Protein AF-X0ZSU4-F1 (afdb_monomer_lite)

Secondary structure (DSSP, 8-state):
--S-------GGGEE-TTPPP---TT-S-EE--EEEEEEE-S--SS--GGGGGGGEEEEEEEE--EEHHHHHHHSSSHHHH-STT-EEEEEEEEPTT-

InterPro domains:
  IPR011234 Fumarylacetoacetase-like, C-terminal [PF01557] (1-98)
  IPR036663 Fumarylacetoacetase-like, C-terminal domain superfamily [G3DSA:3.90.850.10] (1-98)
  IPR036663 Fumarylacetoacetase-like, C-terminal domain superfamily [SSF56529] (1-98)
  IPR051121 Fumarylacetoacetate hydrolase [PTHR42796] (1-98)

Organism: NCBI:txid412755

Sequence (98 aa):
PKNPMIWGKFNSAIIGHQDNIVIPKISEKPDVEIEFVVVIGKKGKHIPEDKALEHVFGYTIGNDVTARDYQYEDKQFTRAKTMDTFAPMGPWIVLPDE

Foldseek 3Di:
DVDDDDDDADPQQEDEPPDDQDDDPVAPAKDWDKDKDFAFDDDDDPQDPVCVLVRTQFIWIWIQIFRVVCCVVVVHGHVGRHPGNRIYIDNDTDGPVD

pLDDT: mean 96.96, std 2.98, range [79.12, 98.75]

Structure (mmCIF, N/CA/C/O backbone):
data_AF-X0ZSU4-F1
#
_entry.id   AF-X0ZSU4-F1
#
loop_
_atom_site.group_PDB
_atom_site.id
_atom_site.type_symbol
_atom_site.label_atom_id
_atom_site.label_alt_id
_atom_site.label_comp_id
_atom_site.label_asym_id
_atom_site.label_entity_id
_atom_site.label_seq_id
_atom_site.pdbx_PDB_ins_code
_atom_site.Cartn_x
_atom_site.Cartn_y
_atom_site.Cartn_z
_atom_site.occupancy
_atom_site.B_iso_or_equiv
_atom_site.auth_seq_id
_atom_site.auth_comp_id
_atom_site.auth_asym_id
_atom_site.auth_atom_id
_atom_site.pdbx_PDB_model_num
ATOM 1 N N . PRO A 1 1 ? 10.339 4.002 13.811 1.00 80.56 1 PRO A N 1
ATOM 2 C CA . PRO A 1 1 ? 10.953 5.348 13.989 1.00 80.56 1 PRO A CA 1
ATOM 3 C C . PRO A 1 1 ? 9.982 6.257 14.755 1.00 80.56 1 PRO A C 1
ATOM 5 O O . PRO A 1 1 ? 8.791 5.973 14.727 1.00 80.56 1 PRO A O 1
ATOM 8 N N . LYS A 1 2 ? 10.455 7.329 15.414 1.00 90.56 2 LYS A N 1
ATOM 9 C CA . LYS A 1 2 ? 9.572 8.251 16.166 1.00 90.56 2 LYS A CA 1
ATOM 10 C C . LYS A 1 2 ? 8.535 8.941 15.271 1.00 90.56 2 LYS A C 1
ATOM 12 O O . LYS A 1 2 ? 7.395 9.101 15.676 1.00 90.56 2 LYS A O 1
ATOM 17 N N . ASN A 1 3 ? 8.943 9.311 14.058 1.00 93.12 3 ASN A N 1
ATOM 18 C CA . ASN A 1 3 ? 8.073 9.886 13.038 1.00 93.12 3 ASN A CA 1
ATOM 19 C C . ASN A 1 3 ? 8.106 8.959 11.810 1.00 93.12 3 ASN A C 1
ATOM 21 O O . ASN A 1 3 ? 9.156 8.886 11.162 1.00 93.12 3 ASN A O 1
ATOM 25 N N . PRO A 1 4 ? 7.035 8.201 11.5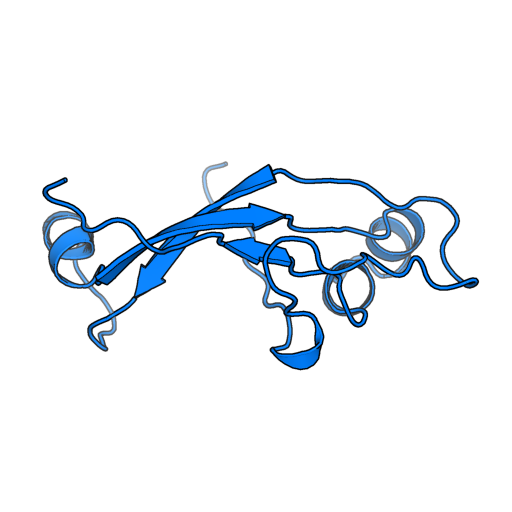17 1.00 92.88 4 PRO A N 1
ATOM 26 C CA . PRO A 1 4 ? 6.972 7.376 10.317 1.00 92.88 4 PRO A CA 1
ATOM 27 C C . PRO A 1 4 ? 6.853 8.254 9.065 1.00 92.88 4 PRO A C 1
ATOM 29 O O . PRO A 1 4 ? 6.158 9.269 9.065 1.00 92.88 4 PRO A O 1
ATOM 32 N N . MET A 1 5 ? 7.540 7.859 7.994 1.00 93.50 5 MET A N 1
ATOM 33 C CA . MET A 1 5 ? 7.345 8.448 6.670 1.00 93.50 5 MET A CA 1
ATOM 34 C C . MET A 1 5 ? 6.106 7.816 6.039 1.00 93.50 5 MET A C 1
ATOM 36 O O . MET A 1 5 ? 5.939 6.603 6.117 1.00 93.50 5 MET A O 1
ATOM 40 N N . ILE A 1 6 ? 5.247 8.634 5.434 1.00 94.81 6 ILE A N 1
ATOM 41 C CA . ILE A 1 6 ? 4.003 8.189 4.803 1.00 94.81 6 ILE A CA 1
ATOM 42 C C . ILE A 1 6 ? 4.016 8.653 3.348 1.00 94.81 6 ILE A C 1
ATOM 44 O O . ILE A 1 6 ? 4.395 9.788 3.060 1.00 94.81 6 ILE A O 1
ATOM 48 N N . TRP A 1 7 ? 3.594 7.780 2.441 1.00 95.88 7 TRP A N 1
ATOM 49 C CA . TRP A 1 7 ? 3.413 8.054 1.018 1.00 95.88 7 TRP A CA 1
ATOM 50 C C . TRP A 1 7 ? 2.132 7.374 0.529 1.00 95.88 7 TRP A C 1
ATOM 52 O O . TRP A 1 7 ? 1.518 6.587 1.248 1.00 95.88 7 TRP A O 1
ATOM 62 N N . GLY A 1 8 ? 1.712 7.704 -0.690 1.00 96.31 8 GLY A N 1
ATOM 63 C CA . GLY A 1 8 ? 0.578 7.065 -1.350 1.00 96.31 8 GLY A CA 1
ATOM 64 C C . GLY A 1 8 ? 1.013 6.309 -2.599 1.00 96.31 8 GLY A C 1
ATOM 65 O O . GLY A 1 8 ? 2.026 6.646 -3.213 1.00 96.31 8 GLY A O 1
ATOM 66 N N . LYS A 1 9 ? 0.202 5.325 -2.984 1.00 98.12 9 LYS A N 1
ATOM 67 C CA . LYS A 1 9 ? 0.193 4.707 -4.313 1.00 98.12 9 LYS A CA 1
ATOM 68 C C . LYS A 1 9 ? -1.126 5.082 -4.992 1.00 98.12 9 LYS A C 1
ATOM 70 O O . LYS A 1 9 ? -2.138 5.288 -4.320 1.00 98.12 9 LYS A O 1
ATOM 75 N N . PHE A 1 10 ? -1.123 5.199 -6.312 1.00 98.06 10 PHE A N 1
ATOM 76 C CA . PHE A 1 10 ? -2.340 5.404 -7.097 1.00 98.06 10 PHE A CA 1
ATOM 77 C C . PHE A 1 10 ? -3.097 4.087 -7.253 1.00 98.06 10 PHE A C 1
ATOM 79 O O . PHE A 1 10 ? -2.519 3.003 -7.248 1.00 98.06 10 PHE A O 1
ATOM 86 N N . ASN A 1 11 ? -4.410 4.199 -7.430 1.00 97.62 11 ASN A N 1
ATOM 87 C CA . ASN A 1 11 ? -5.297 3.062 -7.658 1.00 97.62 11 ASN A CA 1
ATOM 88 C C . ASN A 1 11 ? -4.976 2.286 -8.947 1.00 97.62 11 ASN A C 1
ATOM 90 O O . ASN A 1 11 ? -5.277 1.101 -9.009 1.00 97.62 11 ASN A O 1
ATOM 94 N N . SER A 1 12 ? -4.342 2.915 -9.942 1.00 97.94 12 SER A N 1
ATOM 95 C CA . SER A 1 12 ? -3.885 2.245 -11.169 1.00 97.94 12 SER A CA 1
ATOM 96 C C . SER A 1 12 ? -2.829 1.162 -10.920 1.00 97.94 12 SER A C 1
ATOM 98 O O . SER 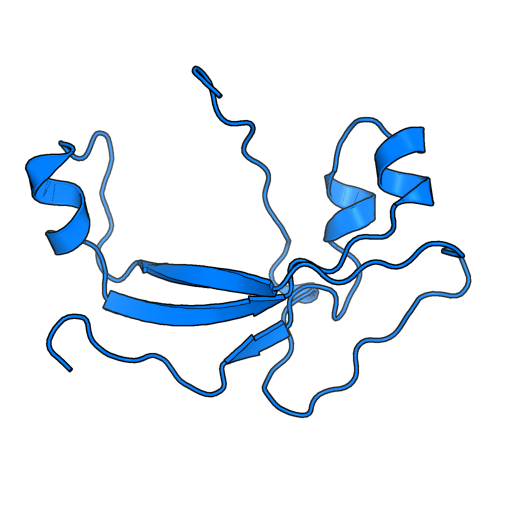A 1 12 ? -2.678 0.257 -11.732 1.00 97.94 12 SER A O 1
ATOM 100 N N . ALA A 1 13 ? -2.120 1.214 -9.787 1.00 98.31 13 ALA A N 1
ATOM 101 C CA . ALA A 1 13 ? -1.135 0.200 -9.424 1.00 98.31 13 ALA A CA 1
ATOM 102 C C . ALA A 1 13 ? -1.772 -1.100 -8.891 1.00 98.31 13 ALA A C 1
ATOM 104 O O . ALA A 1 13 ? -1.070 -2.103 -8.766 1.00 98.31 13 ALA A O 1
ATOM 105 N N . ILE A 1 14 ? -3.065 -1.089 -8.546 1.00 98.50 14 ILE A N 1
ATOM 106 C CA . ILE A 1 14 ? -3.736 -2.213 -7.881 1.00 98.50 14 ILE A CA 1
ATOM 107 C C . ILE A 1 14 ? -3.966 -3.361 -8.862 1.00 98.50 14 ILE A C 1
ATOM 109 O O . ILE A 1 14 ? -4.533 -3.162 -9.934 1.00 98.50 14 ILE A O 1
ATOM 113 N N . ILE A 1 15 ? -3.588 -4.567 -8.442 1.00 98.75 15 ILE A N 1
ATOM 114 C CA . ILE A 1 15 ? -3.947 -5.833 -9.090 1.00 98.75 15 ILE A CA 1
ATOM 115 C C . ILE A 1 15 ? -4.376 -6.867 -8.043 1.00 98.75 15 ILE A C 1
ATOM 117 O O . ILE A 1 15 ? -4.075 -6.719 -6.854 1.00 98.75 15 ILE A O 1
ATOM 121 N N . GLY A 1 16 ? -5.122 -7.882 -8.472 1.00 98.44 16 GLY A N 1
ATOM 122 C CA . GLY A 1 16 ? -5.699 -8.896 -7.597 1.00 98.44 16 GLY A CA 1
ATOM 123 C C . GLY A 1 16 ? -4.807 -10.119 -7.383 1.00 98.44 16 GLY A C 1
ATOM 124 O O . GLY A 1 16 ? -3.664 -10.205 -7.832 1.00 98.44 16 GLY A O 1
ATOM 125 N N . HIS A 1 17 ? -5.358 -11.109 -6.683 1.00 97.69 17 HIS A N 1
ATOM 126 C CA . HIS A 1 17 ? -4.717 -12.411 -6.516 1.00 97.69 17 HIS A CA 1
ATOM 127 C C . HIS A 1 17 ? -4.498 -13.101 -7.871 1.00 97.69 17 HIS A C 1
ATOM 129 O O . HIS A 1 17 ? -5.415 -13.147 -8.683 1.00 97.69 17 HIS A O 1
ATOM 135 N N . GLN A 1 18 ? -3.308 -13.682 -8.069 1.00 97.50 18 GLN A N 1
ATOM 136 C CA . GLN A 1 18 ? -2.858 -14.360 -9.303 1.00 97.50 18 GLN A CA 1
ATOM 137 C C . GLN A 1 18 ? -2.630 -13.461 -10.525 1.00 97.50 18 GLN A C 1
ATOM 139 O O . GLN A 1 18 ? -2.175 -13.964 -11.553 1.00 97.50 18 GLN A O 1
ATOM 144 N N . ASP A 1 19 ? -2.851 -12.152 -10.416 1.00 98.25 19 ASP A N 1
ATOM 145 C CA . ASP A 1 19 ? -2.451 -11.221 -11.466 1.00 98.25 19 ASP A CA 1
ATOM 146 C C . ASP A 1 19 ? -0.922 -11.067 -11.518 1.00 98.25 19 ASP A C 1
ATOM 148 O O . ASP A 1 19 ? -0.208 -11.205 -10.519 1.00 98.25 19 ASP A O 1
ATOM 152 N N . ASN A 1 20 ? -0.405 -10.755 -12.708 1.00 98.19 20 ASN A N 1
ATOM 153 C CA . ASN A 1 20 ? 1.029 -10.596 -12.924 1.00 98.19 20 ASN A CA 1
ATOM 154 C C . ASN A 1 20 ? 1.505 -9.194 -12.532 1.00 98.19 20 ASN A C 1
ATOM 156 O O . ASN A 1 20 ? 0.995 -8.195 -13.038 1.00 98.19 20 ASN A O 1
ATOM 160 N N . ILE A 1 21 ? 2.571 -9.131 -11.735 1.00 98.25 21 ILE A N 1
ATOM 161 C CA . ILE A 1 21 ? 3.368 -7.911 -11.583 1.00 98.25 21 ILE A CA 1
ATOM 162 C C . ILE A 1 21 ? 4.202 -7.729 -12.857 1.00 98.25 21 ILE A C 1
ATOM 164 O O . ILE A 1 21 ? 5.005 -8.594 -13.217 1.00 98.25 21 ILE A O 1
ATOM 168 N N . VAL A 1 22 ? 4.032 -6.600 -13.540 1.00 97.75 22 VAL A N 1
ATOM 169 C CA . VAL A 1 22 ? 4.771 -6.253 -14.756 1.00 97.75 22 VAL A CA 1
ATOM 170 C C . VAL A 1 22 ? 5.922 -5.328 -14.390 1.00 97.75 22 VAL A C 1
ATOM 172 O O . VAL A 1 22 ? 5.719 -4.154 -14.091 1.00 97.75 22 VAL A O 1
ATOM 175 N N . ILE A 1 23 ? 7.151 -5.841 -14.450 1.00 97.31 23 ILE A N 1
ATOM 176 C CA . ILE A 1 23 ? 8.344 -5.014 -14.248 1.00 97.31 23 ILE A CA 1
ATOM 177 C C . ILE A 1 23 ? 8.586 -4.187 -15.515 1.00 97.31 23 ILE A C 1
ATOM 179 O O . ILE A 1 23 ? 8.809 -4.759 -16.589 1.00 97.31 23 ILE A O 1
ATOM 183 N N . PRO A 1 24 ? 8.532 -2.847 -15.441 1.00 94.75 24 PRO A N 1
ATOM 184 C CA . PRO A 1 24 ? 8.732 -2.029 -16.618 1.00 94.75 24 PRO A CA 1
ATOM 185 C C . PRO A 1 24 ? 10.206 -2.044 -17.016 1.00 94.75 24 PRO A C 1
ATOM 187 O O . PRO A 1 24 ? 11.091 -2.015 -16.167 1.00 94.75 24 PRO A O 1
ATOM 190 N N . LYS A 1 25 ? 10.473 -2.003 -18.326 1.00 96.12 25 LYS A N 1
ATOM 191 C CA . LYS A 1 25 ? 11.833 -2.071 -18.904 1.00 96.12 25 LYS A CA 1
ATOM 192 C C . LYS A 1 25 ? 12.801 -1.001 -18.390 1.00 96.12 25 LYS A C 1
AT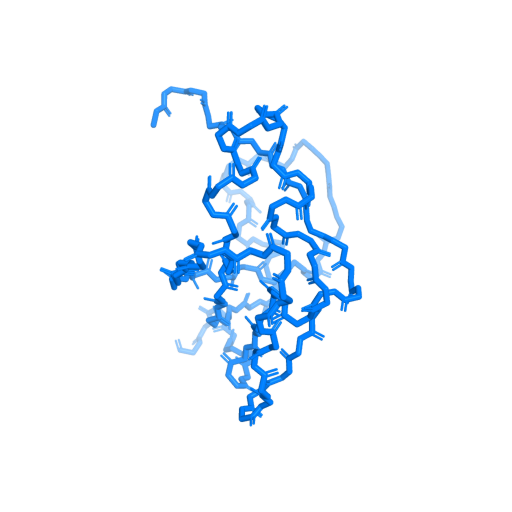OM 194 O O . LYS A 1 25 ? 13.995 -1.100 -18.629 1.00 96.12 25 LYS A O 1
ATOM 199 N N . ILE A 1 26 ? 12.264 0.049 -17.779 1.00 93.50 26 ILE A N 1
ATOM 200 C CA . ILE A 1 26 ? 13.022 1.177 -17.254 1.00 93.50 26 ILE A CA 1
ATOM 201 C C . ILE A 1 26 ? 13.620 0.886 -15.866 1.00 93.50 26 ILE A C 1
ATOM 203 O O . ILE A 1 26 ? 14.526 1.600 -15.459 1.00 93.50 26 ILE A O 1
ATOM 207 N N . SER A 1 27 ? 13.139 -0.142 -15.153 1.00 96.25 27 SER A N 1
ATOM 208 C CA . SER A 1 27 ? 13.665 -0.527 -13.840 1.00 96.25 27 SER A CA 1
ATOM 209 C C . SER A 1 27 ? 14.464 -1.826 -13.913 1.00 96.25 27 SER A C 1
ATOM 211 O O . SER A 1 27 ? 14.028 -2.812 -14.506 1.00 96.25 27 SER A O 1
ATOM 213 N N . GLU A 1 28 ? 15.620 -1.829 -13.258 1.00 96.50 28 GLU A N 1
ATOM 214 C CA . GLU A 1 28 ? 16.517 -2.981 -13.120 1.00 96.50 28 GLU A CA 1
ATOM 215 C C . GLU A 1 28 ? 16.530 -3.543 -11.694 1.00 96.50 28 GLU A C 1
ATOM 217 O O . GLU A 1 28 ? 17.073 -4.622 -11.454 1.00 96.50 28 GLU A O 1
ATOM 222 N N . LYS A 1 29 ? 15.955 -2.813 -10.728 1.00 97.56 29 LYS A N 1
ATOM 223 C CA . LYS A 1 29 ? 15.995 -3.166 -9.301 1.00 97.56 29 LYS A CA 1
ATOM 224 C C . LYS A 1 29 ? 14.598 -3.235 -8.674 1.00 97.56 29 LYS A C 1
ATOM 226 O O . LYS A 1 29 ? 14.336 -2.490 -7.724 1.00 97.56 29 LYS A O 1
ATOM 231 N N . PRO A 1 30 ? 13.691 -4.087 -9.184 1.00 96.94 30 PRO A N 1
ATOM 232 C CA . PRO A 1 30 ? 12.417 -4.319 -8.525 1.00 96.94 30 PRO A CA 1
ATOM 233 C C . PRO A 1 30 ? 12.628 -5.069 -7.209 1.00 96.94 30 PRO A C 1
ATOM 235 O O . PRO A 1 30 ? 13.498 -5.933 -7.101 1.00 96.94 30 PRO A O 1
ATOM 238 N N . ASP A 1 31 ? 11.806 -4.749 -6.223 1.00 98.12 31 ASP A N 1
ATOM 239 C CA . ASP A 1 31 ? 11.832 -5.366 -4.905 1.00 98.12 31 ASP A CA 1
ATOM 240 C C . ASP A 1 31 ? 10.411 -5.631 -4.406 1.00 98.12 31 ASP A C 1
ATOM 242 O O . ASP A 1 31 ? 9.469 -4.910 -4.757 1.00 98.12 31 ASP A O 1
ATOM 246 N N . VAL A 1 32 ? 10.274 -6.684 -3.606 1.00 95.81 32 VAL A N 1
ATOM 247 C CA . VAL A 1 32 ? 9.009 -7.164 -3.044 1.00 95.81 32 VAL A CA 1
ATOM 248 C C . VAL A 1 32 ? 8.962 -6.811 -1.564 1.00 95.81 32 VAL A C 1
ATOM 250 O O . VAL A 1 32 ? 9.868 -7.150 -0.808 1.00 95.81 32 VAL A O 1
ATOM 253 N N . GLU A 1 33 ? 7.872 -6.181 -1.141 1.00 98.00 33 GLU A N 1
ATOM 254 C CA . GLU A 1 33 ? 7.636 -5.782 0.247 1.00 98.00 33 GLU A CA 1
ATOM 255 C C . GLU A 1 33 ? 6.269 -6.325 0.663 1.00 98.00 33 GLU A C 1
ATOM 257 O O . GLU A 1 33 ? 5.240 -5.751 0.320 1.00 98.00 33 GLU A O 1
ATOM 262 N N . ILE A 1 34 ? 6.229 -7.476 1.338 1.00 97.81 34 ILE A N 1
ATOM 263 C CA . ILE A 1 34 ? 4.959 -8.058 1.789 1.00 97.81 34 ILE A CA 1
ATOM 264 C C . ILE A 1 34 ? 4.510 -7.352 3.061 1.00 97.81 34 ILE A C 1
ATOM 266 O O . ILE A 1 34 ? 5.218 -7.368 4.065 1.00 97.81 34 ILE A O 1
ATOM 270 N N . GLU A 1 35 ? 3.313 -6.780 3.015 1.00 98.19 35 GLU A N 1
ATOM 271 C CA . GLU A 1 35 ? 2.799 -5.893 4.048 1.00 98.19 35 GLU A CA 1
ATOM 272 C C . GLU A 1 35 ? 1.423 -6.342 4.545 1.00 98.19 35 GLU A C 1
ATOM 274 O O . GLU A 1 35 ? 0.593 -6.879 3.801 1.00 98.19 35 GLU A O 1
ATOM 279 N N . PHE A 1 36 ? 1.165 -6.067 5.821 1.00 98.06 36 PHE A N 1
ATOM 280 C CA . PHE A 1 36 ? -0.169 -6.161 6.399 1.00 98.06 36 PHE A CA 1
ATOM 281 C C . PHE A 1 36 ? -0.983 -4.926 6.009 1.00 98.06 36 PHE A C 1
ATOM 283 O O . PHE A 1 36 ? -0.599 -3.795 6.311 1.00 98.06 36 PHE A O 1
ATOM 290 N N . VAL A 1 37 ? -2.123 -5.131 5.352 1.00 98.50 37 VAL A N 1
ATOM 291 C CA . VAL A 1 37 ? -2.964 -4.044 4.846 1.00 98.50 37 VAL A CA 1
ATOM 292 C C . VAL A 1 37 ? -4.210 -3.908 5.706 1.00 98.50 37 VAL A C 1
ATOM 294 O O . VAL A 1 37 ? -4.996 -4.842 5.849 1.00 98.50 37 VAL A O 1
ATOM 297 N N . VAL A 1 38 ? -4.421 -2.700 6.226 1.00 98.44 38 VAL A N 1
ATOM 298 C CA . VAL A 1 38 ? -5.627 -2.317 6.965 1.00 98.44 38 VAL A CA 1
ATOM 299 C C . VAL A 1 38 ? -6.619 -1.664 6.006 1.00 98.44 38 VAL A C 1
ATOM 301 O O . VAL A 1 38 ? -6.324 -0.631 5.403 1.00 98.44 38 VAL A O 1
ATOM 304 N N . VAL A 1 39 ? -7.816 -2.235 5.883 1.00 98.56 39 VAL A N 1
ATOM 305 C CA . VAL A 1 39 ? -8.893 -1.685 5.054 1.00 98.56 39 VAL A CA 1
ATOM 306 C C . VAL A 1 39 ? -9.800 -0.822 5.924 1.00 98.56 39 VAL A C 1
ATOM 308 O O . VAL A 1 39 ? -10.408 -1.300 6.877 1.00 98.56 39 VAL A O 1
ATOM 311 N N . ILE A 1 40 ? -9.907 0.466 5.604 1.00 98.38 40 ILE A N 1
ATOM 312 C CA . ILE A 1 40 ? -10.721 1.422 6.366 1.00 98.38 40 ILE A CA 1
ATOM 313 C C . ILE A 1 40 ? -12.171 1.401 5.868 1.00 98.38 40 ILE A C 1
ATOM 315 O O . ILE A 1 40 ? -12.425 1.651 4.692 1.00 98.38 40 ILE A O 1
ATOM 319 N N . GLY A 1 41 ? -13.125 1.154 6.771 1.00 98.12 41 GLY A N 1
ATOM 320 C CA . GLY A 1 41 ? -14.565 1.114 6.461 1.00 98.12 41 GLY A CA 1
ATOM 321 C C . GLY A 1 41 ? -15.334 2.369 6.854 1.00 98.12 41 GLY A C 1
ATOM 322 O O . GLY A 1 41 ? -16.383 2.670 6.284 1.00 98.12 41 GLY A O 1
ATOM 323 N N . LYS A 1 42 ? -14.817 3.128 7.826 1.00 98.44 42 LYS A N 1
ATOM 324 C CA . LYS A 1 42 ? -15.498 4.293 8.399 1.00 98.44 42 LYS A CA 1
ATOM 325 C C . LYS A 1 42 ? -14.627 5.536 8.287 1.00 98.44 42 LYS A C 1
ATOM 327 O O . LYS A 1 42 ? -13.518 5.592 8.817 1.00 98.44 42 LYS A O 1
ATOM 332 N N . LYS A 1 43 ? -15.158 6.581 7.647 1.00 98.31 43 LYS A N 1
ATOM 333 C CA . LYS A 1 43 ? -14.485 7.886 7.556 1.00 98.31 43 LYS A CA 1
ATOM 334 C C . LYS A 1 43 ? -14.260 8.478 8.951 1.00 98.31 43 LYS A C 1
ATOM 336 O O . LYS A 1 43 ? -15.105 8.354 9.833 1.00 98.31 43 LYS A O 1
ATOM 341 N N . GLY A 1 44 ? -13.143 9.170 9.129 1.00 97.69 44 GLY A N 1
ATOM 342 C CA . GLY A 1 44 ? -12.816 9.879 10.360 1.00 97.69 44 GLY A CA 1
ATOM 343 C C . GLY A 1 44 ? -11.586 10.762 10.177 1.00 97.69 44 GLY A C 1
ATOM 344 O O . GLY A 1 44 ? -10.859 10.637 9.193 1.00 97.69 44 GLY A O 1
ATOM 345 N N . LYS A 1 45 ? -11.374 11.684 11.112 1.00 97.94 45 LYS A N 1
ATOM 346 C CA . LYS A 1 45 ? -10.208 12.571 11.170 1.00 97.94 45 LYS A CA 1
ATOM 347 C C . LYS A 1 45 ? -9.914 12.863 12.638 1.00 97.94 45 LYS A C 1
ATOM 349 O O . LYS A 1 45 ? -10.858 13.024 13.402 1.00 97.94 45 LYS A O 1
ATOM 354 N N . HIS A 1 46 ? -8.635 12.945 13.013 1.00 97.62 46 HIS A N 1
ATOM 355 C CA . HIS A 1 46 ? -8.210 13.092 14.415 1.00 97.62 46 HIS A CA 1
ATOM 356 C C . HIS A 1 46 ? -8.781 11.988 15.323 1.00 97.62 46 HIS A C 1
ATOM 358 O O . HIS A 1 46 ? -9.256 12.263 16.420 1.00 97.62 46 HIS A O 1
ATOM 364 N N . ILE A 1 47 ? -8.769 10.745 14.830 1.00 98.00 47 ILE A N 1
ATOM 365 C CA . ILE A 1 47 ? -9.270 9.578 15.561 1.00 98.00 47 ILE A CA 1
ATOM 366 C C . ILE A 1 47 ? -8.315 9.309 16.739 1.00 98.00 47 ILE A C 1
ATOM 368 O O . ILE A 1 47 ? -7.113 9.170 16.496 1.00 98.00 47 ILE A O 1
ATOM 372 N N . PRO A 1 48 ? -8.811 9.262 17.987 1.00 98.19 48 PRO A N 1
ATOM 373 C CA . PRO A 1 48 ? -8.023 8.828 19.137 1.00 98.19 48 PRO A CA 1
ATOM 374 C C . PRO A 1 48 ? -7.473 7.408 18.950 1.00 98.19 48 PRO A C 1
ATOM 376 O O . PRO A 1 48 ? -8.122 6.569 18.327 1.00 98.19 48 PRO A O 1
ATOM 379 N N . GLU A 1 49 ? -6.287 7.125 19.490 1.00 97.19 49 GLU A N 1
ATOM 380 C CA . GLU A 1 49 ? -5.610 5.828 19.324 1.00 97.19 49 GLU A CA 1
ATOM 381 C C . GLU A 1 49 ? -6.474 4.646 19.794 1.00 97.19 49 GLU A C 1
ATOM 383 O O . GLU A 1 49 ? -6.614 3.654 19.082 1.00 97.19 49 GLU A O 1
ATOM 388 N N . ASP A 1 50 ? -7.149 4.796 20.934 1.00 98.25 50 ASP A N 1
ATOM 389 C CA . ASP A 1 50 ? -8.056 3.803 21.522 1.00 98.25 50 ASP A CA 1
ATOM 390 C C . ASP A 1 50 ? -9.339 3.570 20.703 1.00 98.25 50 ASP A C 1
ATOM 392 O O . ASP A 1 50 ? -10.063 2.604 20.938 1.00 98.25 50 ASP A O 1
ATOM 396 N N . LYS A 1 51 ? -9.615 4.436 19.723 1.00 98.12 51 LYS A N 1
ATOM 397 C CA . LYS A 1 51 ? -10.766 4.360 18.813 1.00 98.12 51 LYS A CA 1
ATOM 398 C C . LYS A 1 51 ? -10.386 3.971 17.389 1.00 98.12 51 LYS A C 1
ATOM 400 O O . LYS A 1 51 ? -11.273 3.810 16.553 1.00 98.12 51 LYS A O 1
ATOM 405 N N . ALA A 1 52 ? -9.097 3.790 17.096 1.00 97.88 52 ALA A N 1
ATOM 406 C CA . ALA A 1 52 ? -8.612 3.526 15.744 1.00 97.88 52 ALA A CA 1
ATOM 407 C C . ALA A 1 52 ? -9.233 2.259 15.130 1.00 97.88 52 ALA A C 1
ATOM 409 O O . ALA A 1 52 ? -9.686 2.287 13.984 1.00 97.88 52 ALA A O 1
ATOM 410 N N . LEU A 1 53 ? -9.316 1.172 15.903 1.00 97.81 53 LEU A N 1
ATOM 411 C CA . LEU A 1 53 ? -9.831 -0.112 15.414 1.00 97.81 53 LEU A CA 1
ATOM 412 C C . LEU A 1 53 ? -11.338 -0.087 15.117 1.00 97.81 53 LEU A C 1
ATOM 414 O O . LEU A 1 53 ? -11.789 -0.823 14.248 1.00 97.81 53 LEU A O 1
ATOM 418 N N . GLU A 1 54 ? -12.108 0.826 15.722 1.00 97.81 54 GLU A N 1
ATOM 419 C CA . GLU A 1 54 ? -13.538 1.012 15.411 1.00 97.81 54 GLU A CA 1
ATOM 420 C C . GLU A 1 54 ? -13.781 1.541 13.980 1.00 97.81 54 GLU A C 1
ATOM 422 O O . GLU A 1 54 ? -14.923 1.611 13.518 1.00 97.81 54 GLU A O 1
ATOM 427 N N . HIS A 1 55 ? -12.724 1.972 13.281 1.00 98.44 55 HIS A N 1
ATOM 428 C CA . HIS A 1 55 ? -12.787 2.462 11.902 1.00 98.44 55 HIS A CA 1
ATOM 429 C C . HIS A 1 55 ? -12.334 1.439 10.851 1.00 98.44 55 HIS A C 1
ATOM 431 O O . HIS A 1 55 ? -12.505 1.676 9.647 1.00 98.44 55 HIS A O 1
ATOM 437 N N . VAL A 1 56 ? -11.763 0.318 11.290 1.00 98.56 56 VAL A N 1
ATOM 438 C CA . VAL A 1 56 ? -11.239 -0.735 10.4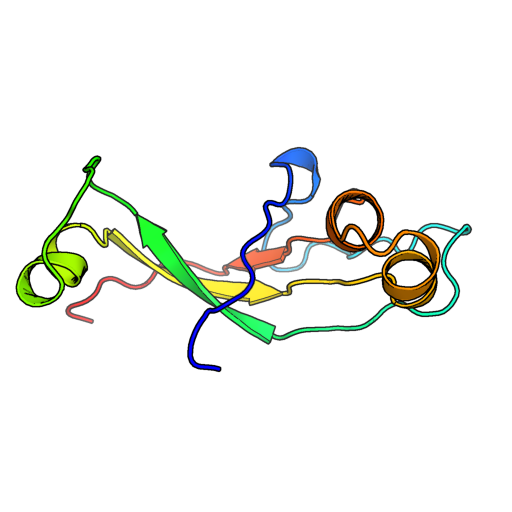22 1.00 98.56 56 VAL A CA 1
ATOM 439 C C . VAL A 1 56 ? -12.386 -1.631 9.956 1.00 98.56 56 VAL A C 1
ATOM 441 O O . VAL A 1 56 ? -13.165 -2.121 10.764 1.00 98.56 56 VAL A O 1
ATOM 444 N N . PHE A 1 57 ? -12.501 -1.822 8.640 1.00 98.56 57 PHE A N 1
ATOM 445 C CA . PHE A 1 57 ? -13.420 -2.797 8.045 1.00 98.56 57 PHE A CA 1
ATOM 446 C C . PHE A 1 57 ? -12.866 -4.216 8.146 1.00 98.56 57 PHE A C 1
ATOM 448 O O . PHE A 1 57 ? -13.613 -5.147 8.414 1.00 98.56 57 PHE A O 1
ATOM 455 N N . GLY A 1 58 ? -11.563 -4.368 7.921 1.00 98.62 58 GLY A N 1
ATOM 456 C CA . GLY A 1 58 ? -10.886 -5.654 7.948 1.00 98.62 58 GLY A CA 1
ATOM 45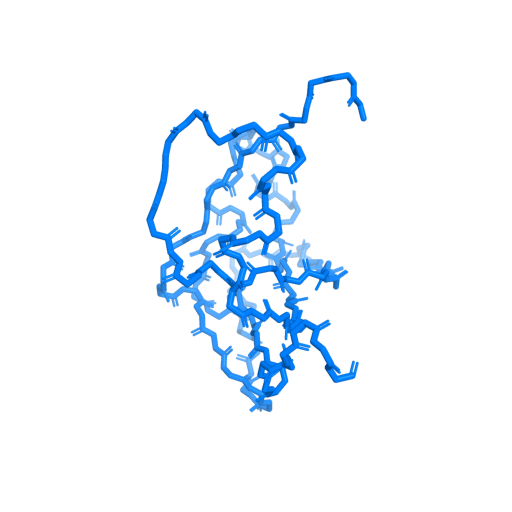7 C C . GLY A 1 58 ? -9.440 -5.542 7.492 1.00 98.62 58 GLY A C 1
ATOM 458 O O . GLY A 1 58 ? -8.892 -4.440 7.359 1.00 98.62 58 GLY A O 1
ATOM 459 N N . TYR A 1 59 ? -8.836 -6.692 7.228 1.00 98.69 59 TYR A N 1
ATOM 460 C CA . TYR A 1 59 ? -7.421 -6.820 6.914 1.00 98.69 59 TYR A CA 1
ATOM 461 C C . TYR A 1 59 ? -7.190 -7.692 5.682 1.00 98.69 59 TYR A C 1
ATOM 463 O O . TYR A 1 59 ? -7.952 -8.611 5.410 1.00 98.69 59 TYR A O 1
ATOM 471 N N . THR A 1 60 ? -6.127 -7.422 4.936 1.00 98.69 60 THR A N 1
ATOM 472 C CA . THR A 1 60 ? -5.671 -8.255 3.813 1.00 98.69 60 THR A CA 1
ATOM 473 C C . THR A 1 60 ? -4.146 -8.239 3.756 1.00 98.69 60 THR A C 1
ATOM 475 O O . THR A 1 60 ? -3.489 -7.520 4.510 1.00 98.69 60 THR A O 1
ATOM 478 N N . ILE A 1 61 ? -3.565 -9.022 2.855 1.00 98.38 61 ILE A N 1
ATOM 479 C CA . ILE A 1 61 ? -2.147 -8.930 2.511 1.00 98.38 61 ILE A CA 1
ATOM 480 C C . ILE A 1 61 ? -1.998 -7.990 1.313 1.00 98.38 61 ILE A C 1
ATOM 482 O O . ILE A 1 61 ? -2.866 -7.947 0.431 1.00 98.38 61 ILE A O 1
ATOM 486 N N . GLY A 1 62 ? -0.902 -7.237 1.290 1.00 98.38 62 GLY A N 1
ATOM 487 C CA . GLY A 1 62 ? -0.471 -6.443 0.147 1.00 98.38 62 GLY A CA 1
ATOM 488 C C . GLY A 1 62 ? 1.000 -6.666 -0.173 1.00 98.38 62 GLY A C 1
ATOM 489 O O . GLY A 1 62 ? 1.759 -7.186 0.643 1.00 98.38 62 GLY A O 1
ATOM 490 N N . ASN A 1 63 ? 1.398 -6.265 -1.374 1.00 98.38 63 ASN A N 1
ATOM 491 C CA . ASN A 1 63 ? 2.795 -6.187 -1.777 1.00 98.38 63 ASN A CA 1
ATOM 492 C C . ASN A 1 63 ? 3.115 -4.749 -2.218 1.00 98.38 63 ASN A C 1
ATOM 494 O O . ASN A 1 63 ? 2.598 -4.284 -3.234 1.00 98.38 63 ASN A O 1
ATOM 498 N N . ASP A 1 64 ? 3.943 -4.025 -1.466 1.00 98.38 64 ASP A N 1
ATOM 499 C CA . ASP A 1 64 ? 4.415 -2.684 -1.828 1.00 98.38 64 ASP A CA 1
ATOM 500 C C . ASP A 1 64 ? 5.622 -2.772 -2.778 1.00 98.38 64 ASP A C 1
ATOM 502 O O . ASP A 1 64 ? 6.758 -2.411 -2.458 1.00 98.38 64 ASP A O 1
ATOM 506 N N . VAL A 1 65 ? 5.365 -3.268 -3.993 1.00 98.50 65 VAL A N 1
ATOM 507 C CA . VAL A 1 65 ? 6.406 -3.438 -5.013 1.00 98.50 65 VAL A CA 1
ATOM 508 C C . VAL A 1 65 ? 7.093 -2.102 -5.273 1.00 98.50 65 VAL A C 1
ATOM 510 O O . VAL A 1 65 ? 6.441 -1.065 -5.461 1.00 98.50 65 VAL A O 1
ATOM 513 N N . THR A 1 66 ? 8.423 -2.140 -5.283 1.00 98.38 66 THR A N 1
ATOM 514 C CA . THR A 1 66 ? 9.255 -0.942 -5.356 1.00 98.38 66 THR A CA 1
ATOM 515 C C . THR A 1 66 ? 10.361 -1.093 -6.383 1.00 98.38 66 THR A C 1
ATOM 517 O O . THR A 1 66 ? 11.173 -2.007 -6.305 1.00 98.38 66 THR A O 1
ATOM 520 N N . ALA A 1 67 ? 10.458 -0.140 -7.303 1.00 98.25 67 ALA A N 1
ATOM 521 C CA . ALA A 1 67 ? 11.634 0.043 -8.144 1.00 98.25 67 ALA A CA 1
ATOM 522 C C . ALA A 1 67 ? 12.711 0.817 -7.357 1.00 98.25 67 ALA A C 1
ATOM 524 O O . ALA A 1 67 ? 12.638 2.041 -7.205 1.00 98.25 67 ALA A O 1
ATOM 525 N N . ARG A 1 68 ? 13.680 0.105 -6.768 1.00 97.94 68 ARG A N 1
ATOM 526 C CA . ARG A 1 68 ? 14.669 0.678 -5.832 1.00 97.94 68 ARG A CA 1
ATOM 527 C C . ARG A 1 68 ? 15.609 1.675 -6.488 1.00 97.94 68 ARG A C 1
ATOM 529 O O . ARG A 1 68 ? 15.981 2.661 -5.862 1.00 97.94 68 ARG A O 1
ATOM 536 N N . ASP A 1 69 ? 15.975 1.428 -7.738 1.00 97.06 69 ASP A N 1
ATOM 537 C CA . ASP A 1 69 ? 16.695 2.381 -8.583 1.00 97.06 69 ASP A CA 1
ATOM 538 C C . ASP A 1 69 ? 16.029 3.764 -8.558 1.00 97.06 69 ASP A C 1
ATOM 540 O O . ASP A 1 69 ? 16.672 4.746 -8.183 1.00 97.06 69 ASP A O 1
ATOM 544 N N . TYR A 1 70 ? 14.722 3.820 -8.812 1.00 97.50 70 TYR A N 1
ATOM 545 C CA . TYR A 1 70 ? 13.974 5.074 -8.796 1.00 97.50 70 TYR A CA 1
ATOM 546 C C . TYR A 1 70 ? 13.718 5.630 -7.406 1.00 97.50 70 TYR A C 1
ATOM 548 O O . TYR A 1 70 ? 13.692 6.846 -7.233 1.00 97.50 70 TYR A O 1
ATOM 556 N N . GLN A 1 71 ? 13.580 4.774 -6.394 1.00 97.12 71 GLN A N 1
ATOM 557 C CA . GLN A 1 71 ? 13.429 5.240 -5.019 1.00 97.12 71 GLN A CA 1
ATOM 558 C C . GLN A 1 71 ? 14.655 6.052 -4.572 1.00 97.12 71 GLN A C 1
ATOM 560 O O . GLN A 1 71 ? 14.508 7.102 -3.940 1.00 97.12 71 GLN A O 1
ATOM 565 N N . TYR A 1 72 ? 15.858 5.575 -4.906 1.00 95.62 72 TYR A N 1
ATOM 566 C CA . TYR A 1 72 ? 17.105 6.259 -4.570 1.00 95.62 72 TYR A CA 1
ATOM 567 C C . TYR A 1 72 ? 17.364 7.486 -5.452 1.00 95.62 72 TYR A C 1
ATOM 569 O O . TYR A 1 72 ? 17.858 8.493 -4.943 1.00 95.62 72 TYR A O 1
ATOM 577 N N . GLU A 1 73 ? 17.025 7.419 -6.743 1.00 96.25 73 GLU A N 1
ATOM 578 C CA . GLU A 1 73 ? 17.180 8.532 -7.688 1.00 96.25 73 GLU A CA 1
ATOM 579 C C . GLU A 1 73 ? 16.264 9.713 -7.335 1.00 96.25 73 GLU A C 1
ATOM 581 O O . GLU A 1 73 ? 16.733 10.842 -7.171 1.00 96.25 73 GLU A O 1
ATOM 586 N N . ASP A 1 74 ? 14.967 9.451 -7.155 1.00 95.62 74 ASP A N 1
ATOM 587 C CA . ASP A 1 74 ? 13.956 10.504 -7.022 1.00 95.62 74 ASP A CA 1
ATOM 588 C C . ASP A 1 74 ? 13.899 11.117 -5.634 1.00 95.62 74 ASP A C 1
ATOM 590 O O . ASP A 1 74 ? 13.429 12.247 -5.472 1.00 95.62 74 ASP A O 1
ATOM 594 N N . LYS A 1 75 ? 14.308 10.360 -4.608 1.00 91.56 75 LYS A N 1
ATOM 595 C CA . LYS A 1 75 ? 14.132 10.665 -3.173 1.00 91.56 75 LYS A CA 1
ATOM 596 C C . LYS A 1 75 ? 12.667 10.783 -2.722 1.00 91.56 75 LYS A C 1
ATOM 598 O O . LYS A 1 75 ? 12.387 10.609 -1.540 1.00 91.56 75 LYS A O 1
ATOM 603 N N . GLN A 1 76 ? 11.738 11.066 -3.634 1.00 95.94 76 GLN A N 1
ATOM 604 C CA . GLN A 1 76 ? 10.296 10.893 -3.490 1.00 95.94 76 GLN A CA 1
ATOM 605 C C . GLN A 1 76 ? 9.905 9.494 -3.962 1.00 95.94 76 GLN A C 1
ATOM 607 O O . GLN A 1 76 ? 10.417 9.003 -4.961 1.00 95.94 76 GLN A O 1
ATOM 612 N N . PHE A 1 77 ? 8.972 8.842 -3.270 1.00 97.19 77 PHE A N 1
ATOM 613 C CA . PHE A 1 77 ? 8.681 7.428 -3.543 1.00 97.19 77 PHE A CA 1
ATOM 614 C C . PHE A 1 77 ? 7.617 7.202 -4.623 1.00 97.19 77 PHE A C 1
ATOM 616 O O . PHE A 1 77 ? 7.414 6.068 -5.050 1.00 97.19 77 PHE A O 1
ATOM 623 N N . THR A 1 78 ? 6.951 8.261 -5.092 1.00 97.06 78 THR A N 1
ATOM 624 C CA . THR A 1 78 ? 5.783 8.151 -5.974 1.00 97.06 78 THR A CA 1
ATOM 625 C C . THR A 1 78 ? 6.076 7.352 -7.243 1.00 97.06 78 THR A C 1
ATOM 627 O O . THR A 1 78 ? 5.400 6.356 -7.478 1.00 97.06 78 THR A O 1
ATOM 630 N N . ARG A 1 79 ? 7.092 7.721 -8.040 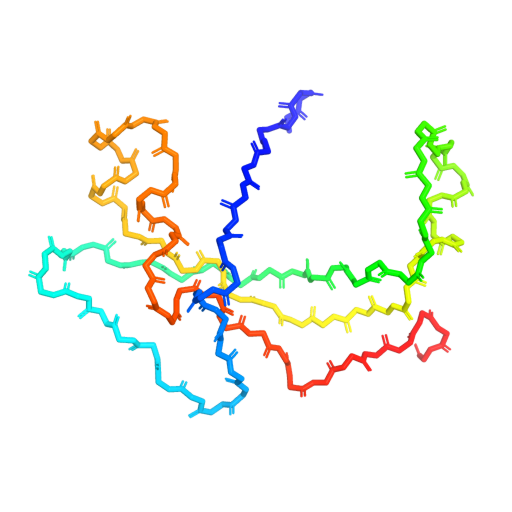1.00 96.25 79 ARG A N 1
ATOM 631 C CA . ARG A 1 79 ? 7.421 6.998 -9.286 1.00 96.25 79 ARG A CA 1
ATOM 632 C C . ARG A 1 79 ? 7.824 5.553 -9.001 1.00 96.25 79 ARG A C 1
ATOM 634 O O . ARG A 1 79 ? 7.313 4.648 -9.645 1.00 96.25 79 ARG A O 1
ATOM 641 N N . ALA A 1 80 ? 8.682 5.342 -8.007 1.00 97.81 80 ALA A N 1
ATOM 642 C CA . ALA A 1 80 ? 9.207 4.030 -7.642 1.00 97.81 80 ALA A CA 1
ATOM 643 C C . ALA A 1 80 ? 8.137 3.027 -7.185 1.00 97.81 80 ALA A C 1
ATOM 645 O O . ALA A 1 80 ? 8.302 1.825 -7.383 1.00 97.81 80 ALA A O 1
ATOM 646 N N . LYS A 1 81 ? 7.061 3.516 -6.557 1.00 98.19 81 LYS A N 1
ATOM 647 C CA . LYS A 1 81 ? 6.027 2.679 -5.937 1.00 98.19 81 LYS A CA 1
ATOM 648 C C . LYS A 1 81 ? 4.681 2.726 -6.658 1.00 98.19 81 LYS A C 1
ATOM 650 O O . LYS A 1 81 ? 3.774 2.014 -6.258 1.00 98.19 81 LYS A O 1
ATOM 655 N N . THR A 1 82 ? 4.502 3.528 -7.702 1.00 97.69 82 THR A N 1
ATOM 656 C CA . THR A 1 82 ? 3.165 3.740 -8.298 1.00 97.69 82 THR A CA 1
ATOM 657 C C . THR A 1 82 ? 3.071 3.338 -9.767 1.00 97.69 82 THR A C 1
ATOM 659 O O . THR A 1 82 ? 2.142 3.718 -10.472 1.00 97.69 82 THR A O 1
ATOM 662 N N . MET A 1 83 ? 4.031 2.561 -10.254 1.00 97.19 83 MET A N 1
ATOM 663 C CA . MET A 1 83 ? 3.926 1.961 -11.582 1.00 97.19 83 MET A CA 1
ATOM 664 C C . MET A 1 83 ? 2.731 0.997 -11.618 1.00 97.19 83 MET A C 1
ATOM 666 O O . MET A 1 83 ? 2.345 0.437 -10.587 1.00 97.19 83 MET A O 1
ATOM 670 N N . ASP A 1 84 ? 2.124 0.822 -12.790 1.00 98.00 84 ASP A N 1
ATOM 671 C CA . ASP A 1 84 ? 1.017 -0.121 -12.952 1.00 98.00 84 ASP A CA 1
ATOM 672 C C . ASP A 1 84 ? 1.422 -1.498 -12.405 1.00 98.00 84 ASP A C 1
ATOM 674 O O . ASP A 1 84 ? 2.570 -1.918 -12.552 1.00 98.00 84 ASP A O 1
ATOM 678 N N . THR A 1 85 ? 0.483 -2.197 -11.764 1.00 98.44 85 THR A N 1
ATOM 679 C CA . THR A 1 85 ? 0.672 -3.509 -11.107 1.00 98.44 85 THR A CA 1
ATOM 680 C C . THR A 1 85 ? 1.535 -3.547 -9.835 1.00 98.44 85 THR A C 1
ATOM 682 O O . THR A 1 85 ? 1.694 -4.616 -9.249 1.00 98.44 85 THR A O 1
ATOM 685 N N . PHE A 1 86 ? 2.072 -2.417 -9.350 1.00 98.50 86 PHE A N 1
ATOM 686 C CA . PHE A 1 86 ? 2.956 -2.400 -8.169 1.00 98.50 86 PHE A CA 1
ATOM 687 C C . PHE A 1 86 ? 2.232 -2.415 -6.811 1.00 98.50 86 PHE A C 1
ATOM 689 O O . PHE A 1 86 ? 2.888 -2.312 -5.775 1.00 98.50 86 PHE A O 1
ATOM 696 N N . ALA A 1 87 ? 0.904 -2.535 -6.780 1.00 98.50 87 ALA A N 1
ATOM 697 C CA . ALA A 1 87 ? 0.118 -2.681 -5.554 1.00 98.50 87 ALA A CA 1
ATOM 698 C C . ALA A 1 87 ? -0.758 -3.956 -5.547 1.00 98.50 87 ALA A C 1
ATOM 700 O O . ALA A 1 87 ? -1.981 -3.839 -5.435 1.00 98.50 87 ALA A O 1
ATOM 701 N N . PRO A 1 88 ? -0.196 -5.177 -5.666 1.00 98.62 88 PRO A N 1
ATOM 702 C CA . PRO A 1 88 ? -0.979 -6.393 -5.463 1.00 98.62 88 PRO A CA 1
ATOM 703 C C . PRO A 1 88 ? -1.612 -6.425 -4.073 1.00 98.62 88 PRO A C 1
ATOM 705 O O . PRO A 1 88 ? -0.929 -6.171 -3.079 1.00 98.62 88 PRO A O 1
ATOM 708 N N . MET A 1 89 ? -2.898 -6.769 -3.993 1.00 98.25 89 MET A N 1
ATOM 709 C CA . MET A 1 89 ? -3.609 -6.961 -2.725 1.00 98.25 89 MET A CA 1
ATOM 710 C C . MET A 1 89 ? -4.600 -8.125 -2.813 1.00 98.25 89 MET A C 1
ATOM 712 O O . MET A 1 89 ? -5.181 -8.384 -3.866 1.00 98.25 89 MET A O 1
ATOM 716 N N . GLY A 1 90 ? -4.830 -8.801 -1.688 1.00 98.19 90 GLY A N 1
ATOM 717 C CA . GLY A 1 90 ? -5.814 -9.880 -1.559 1.00 98.19 90 GLY A CA 1
ATOM 718 C C . GLY A 1 90 ? -5.265 -11.081 -0.776 1.00 98.19 90 GLY A C 1
ATOM 719 O O . GLY A 1 90 ? -4.324 -10.915 0.002 1.00 98.19 90 GLY A O 1
ATOM 720 N N . PRO A 1 91 ? -5.808 -12.300 -0.978 1.00 97.69 91 PRO A N 1
ATOM 721 C CA . PRO A 1 91 ? -6.896 -12.648 -1.906 1.00 97.69 91 PRO A CA 1
ATOM 722 C C . PRO A 1 91 ? -8.299 -12.226 -1.448 1.00 97.69 91 PRO A C 1
ATOM 724 O O . PRO A 1 91 ? -9.193 -12.085 -2.276 1.00 97.69 91 PRO A O 1
ATOM 727 N N . TRP A 1 92 ? -8.495 -11.997 -0.157 1.00 98.19 92 TRP A N 1
ATOM 728 C CA . TRP A 1 92 ? -9.748 -11.521 0.420 1.00 98.19 92 TRP A CA 1
ATOM 729 C C . TRP A 1 92 ? -9.453 -10.692 1.664 1.00 98.19 92 TRP A C 1
ATOM 731 O O . TRP A 1 92 ? -8.335 -10.690 2.177 1.00 98.19 92 TRP A O 1
ATOM 741 N N . ILE A 1 93 ? -10.474 -9.985 2.132 1.00 98.62 93 ILE A N 1
ATOM 742 C CA . ILE A 1 93 ? -10.418 -9.222 3.372 1.00 98.62 93 ILE A CA 1
ATOM 743 C C . ILE A 1 93 ? -10.994 -10.102 4.480 1.00 98.62 93 ILE A C 1
ATOM 745 O O . ILE A 1 93 ? -12.118 -10.578 4.331 1.00 98.62 93 ILE A O 1
ATOM 749 N N . VAL A 1 94 ? -10.239 -10.296 5.559 1.00 98.38 94 VAL A N 1
ATOM 750 C CA . VAL A 1 94 ? -10.734 -10.912 6.799 1.00 98.38 94 VAL A CA 1
ATOM 751 C C . VAL A 1 94 ? -11.283 -9.843 7.735 1.00 98.38 94 VAL A C 1
ATOM 753 O O . VAL A 1 94 ? -10.756 -8.723 7.778 1.00 98.38 94 VAL A O 1
ATOM 756 N N . LEU A 1 95 ? -12.349 -10.161 8.462 1.00 97.81 95 LEU A N 1
ATOM 757 C CA . LEU A 1 95 ? -12.943 -9.244 9.432 1.00 97.81 95 LEU A CA 1
ATOM 758 C C . LEU A 1 95 ? -12.124 -9.212 10.734 1.00 97.81 95 LEU A C 1
ATOM 760 O O . LEU A 1 95 ? -11.379 -10.148 11.019 1.00 97.81 95 LEU A O 1
ATOM 764 N N . PRO A 1 96 ? -12.217 -8.137 11.540 1.00 94.81 96 PRO A N 1
ATOM 765 C CA . PRO A 1 96 ? -11.432 -8.032 12.768 1.00 94.81 96 PRO A CA 1
ATOM 766 C C . PRO A 1 96 ? -11.752 -9.063 13.856 1.00 94.81 96 PRO A C 1
ATOM 768 O O . PRO A 1 96 ? -10.961 -9.196 14.787 1.00 94.81 96 PRO A O 1
ATOM 771 N N . ASP A 1 97 ? -12.907 -9.718 13.780 1.00 91.75 97 ASP A N 1
ATOM 772 C CA . ASP A 1 97 ? -13.414 -10.698 14.741 1.00 91.75 97 ASP A CA 1
ATOM 773 C C . ASP A 1 97 ? -13.281 -12.160 14.282 1.00 91.75 97 ASP A C 1
ATOM 775 O O . ASP A 1 97 ? -13.682 -13.053 15.032 1.00 91.75 97 ASP A O 1
ATOM 779 N N . GLU A 1 98 ? -12.725 -12.402 13.088 1.00 79.12 98 GLU A N 1
ATOM 780 C CA . GLU A 1 98 ? -12.384 -13.749 12.597 1.00 79.12 98 GLU A CA 1
ATOM 781 C C . GLU A 1 98 ? -11.166 -14.366 13.302 1.00 79.12 98 GLU A C 1
ATOM 783 O O . GLU A 1 98 ? -10.190 -13.639 13.611 1.00 79.12 98 GLU A O 1
#

Radius of gyration: 15.25 Å; chains: 1; bounding box: 33×28×40 Å